Protein AF-W7TIC7-F1 (afdb_monome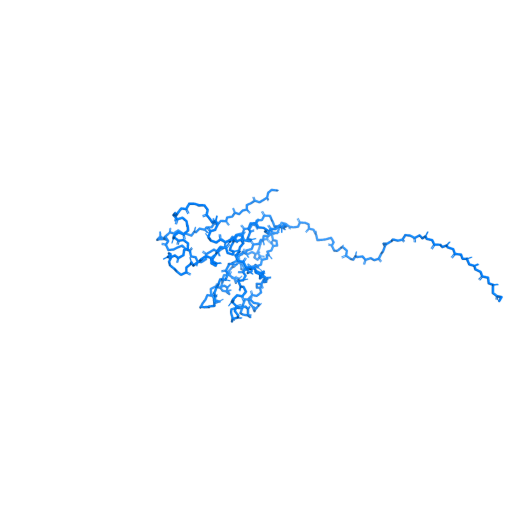r)

Mean predicted aligned error: 12.81 Å

Structure (mmCIF, N/CA/C/O backbone):
data_AF-W7TIC7-F1
#
_entry.id   AF-W7TIC7-F1
#
loop_
_atom_site.group_PDB
_atom_site.id
_atom_site.type_symbol
_atom_site.label_atom_id
_atom_sit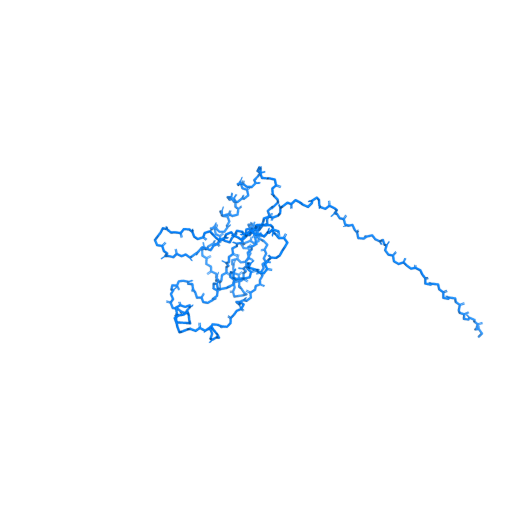e.label_alt_id
_atom_site.label_comp_id
_atom_site.label_asym_id
_atom_site.label_entity_id
_atom_site.label_seq_id
_atom_site.pdbx_PDB_ins_code
_atom_site.Cartn_x
_atom_site.Cartn_y
_atom_site.Cartn_z
_atom_site.occupancy
_atom_site.B_iso_or_equiv
_atom_site.auth_seq_id
_atom_site.auth_comp_id
_atom_site.auth_asym_id
_atom_site.auth_atom_id
_atom_site.pdbx_PDB_model_num
ATOM 1 N N . MET A 1 1 ? -1.958 -69.742 -10.834 1.00 39.66 1 MET A N 1
ATOM 2 C CA . MET A 1 1 ? -0.588 -69.967 -11.344 1.00 39.66 1 MET A CA 1
ATOM 3 C C . MET A 1 1 ? -0.097 -68.630 -11.885 1.00 39.66 1 MET A C 1
ATOM 5 O O . MET A 1 1 ? -0.412 -68.291 -13.009 1.00 39.66 1 MET A O 1
ATOM 9 N N . SER A 1 2 ? 0.316 -67.696 -11.031 1.00 40.16 2 SER A N 1
ATOM 10 C CA . SER A 1 2 ? 1.625 -67.628 -10.356 1.00 40.16 2 SER A CA 1
ATOM 11 C C . SER A 1 2 ? 2.761 -67.307 -11.329 1.00 40.16 2 SER A C 1
ATOM 13 O O . SER A 1 2 ? 3.280 -68.221 -11.962 1.00 40.16 2 SER A O 1
ATOM 15 N N . ARG A 1 3 ? 3.211 -66.047 -11.357 1.00 36.16 3 ARG A N 1
ATOM 16 C CA . ARG A 1 3 ? 4.596 -65.719 -10.987 1.00 36.16 3 ARG A CA 1
ATOM 17 C C . ARG A 1 3 ? 4.793 -64.220 -10.777 1.00 36.16 3 ARG A C 1
ATOM 19 O O . ARG A 1 3 ? 4.278 -63.394 -11.519 1.00 36.16 3 ARG A O 1
ATOM 26 N N . SER A 1 4 ? 5.507 -63.961 -9.698 1.00 41.81 4 SER A N 1
ATOM 27 C CA . SER A 1 4 ? 5.820 -62.699 -9.057 1.00 41.81 4 SER A CA 1
ATOM 28 C C . SER A 1 4 ? 7.119 -62.093 -9.599 1.00 41.81 4 SER A C 1
ATOM 30 O O . SER A 1 4 ? 7.934 -62.808 -10.176 1.00 41.81 4 SER A O 1
ATOM 32 N N . ASP A 1 5 ? 7.297 -60.817 -9.250 1.00 42.81 5 ASP A N 1
ATOM 33 C CA . ASP A 1 5 ? 8.553 -60.104 -8.983 1.00 42.81 5 ASP A CA 1
ATOM 34 C C . ASP A 1 5 ? 9.444 -59.672 -10.157 1.00 42.81 5 ASP A C 1
ATOM 36 O O . ASP A 1 5 ? 10.200 -60.463 -10.703 1.00 42.81 5 ASP A O 1
ATOM 40 N N . GLU A 1 6 ? 9.510 -58.351 -10.376 1.00 44.75 6 GLU A N 1
ATOM 41 C CA . GLU A 1 6 ? 10.804 -57.665 -10.484 1.00 44.75 6 GLU A CA 1
ATOM 42 C C . GLU A 1 6 ? 10.697 -56.205 -9.999 1.00 44.75 6 GLU A C 1
ATOM 44 O O . GLU A 1 6 ? 9.890 -55.411 -10.482 1.00 44.75 6 GLU A O 1
ATOM 49 N N . LYS A 1 7 ? 11.495 -55.865 -8.980 1.00 43.41 7 LYS A N 1
ATOM 50 C CA . LYS A 1 7 ? 11.699 -54.503 -8.471 1.00 43.41 7 LYS A CA 1
ATOM 51 C C . LYS A 1 7 ? 12.756 -53.809 -9.331 1.00 43.41 7 LYS A C 1
ATOM 53 O O . LYS A 1 7 ? 13.848 -54.342 -9.480 1.00 43.41 7 LYS A O 1
ATOM 58 N N . GLY A 1 8 ? 12.491 -52.574 -9.752 1.00 34.75 8 GLY A N 1
ATOM 59 C CA . GLY A 1 8 ? 13.491 -51.672 -10.330 1.00 34.75 8 GLY A CA 1
ATOM 60 C C . GLY A 1 8 ? 13.236 -50.229 -9.898 1.00 34.75 8 GLY A C 1
ATOM 61 O O . GLY A 1 8 ? 12.335 -49.572 -10.402 1.00 34.75 8 GLY A O 1
ATOM 62 N N . ASN A 1 9 ? 14.020 -49.759 -8.931 1.00 42.06 9 ASN A N 1
ATOM 63 C CA . ASN A 1 9 ? 14.096 -48.378 -8.455 1.00 42.06 9 ASN A CA 1
ATOM 64 C C . ASN A 1 9 ? 15.278 -47.686 -9.144 1.00 42.06 9 ASN A C 1
ATOM 66 O O . ASN A 1 9 ? 16.390 -48.124 -8.871 1.00 42.06 9 ASN A O 1
ATOM 70 N N . VAL A 1 10 ? 15.079 -46.614 -9.931 1.00 48.22 10 VAL A N 1
ATOM 71 C CA . VAL A 1 10 ? 16.115 -45.580 -10.160 1.00 48.22 10 VAL A CA 1
ATOM 72 C C . VAL A 1 10 ? 15.499 -44.212 -10.542 1.00 48.22 10 VAL A C 1
ATOM 74 O O . VAL A 1 10 ? 14.922 -44.055 -11.610 1.00 48.22 10 VAL A O 1
ATOM 77 N N . ASN A 1 11 ? 15.674 -43.241 -9.639 1.00 44.09 11 ASN A N 1
ATOM 78 C CA . ASN A 1 11 ? 15.903 -41.789 -9.790 1.00 44.09 11 ASN A CA 1
ATOM 79 C C . ASN A 1 11 ? 15.065 -40.890 -10.730 1.00 44.09 11 ASN A C 1
ATOM 81 O O . ASN A 1 11 ? 15.202 -40.894 -11.944 1.00 44.09 11 ASN A O 1
ATOM 85 N N . ALA A 1 12 ? 14.348 -39.972 -10.071 1.00 41.00 12 ALA A N 1
ATOM 86 C CA . ALA A 1 12 ? 14.620 -38.527 -10.003 1.00 41.00 12 ALA A CA 1
ATOM 87 C C . ALA A 1 12 ? 14.898 -37.711 -11.290 1.00 41.00 12 ALA A C 1
ATOM 89 O O . ALA A 1 12 ? 15.877 -37.916 -11.996 1.00 41.00 12 ALA A O 1
ATOM 90 N N . ASN A 1 13 ? 14.135 -36.611 -11.378 1.00 47.53 13 ASN A N 1
ATOM 91 C CA . ASN A 1 13 ? 14.474 -35.311 -11.973 1.00 47.53 13 ASN A CA 1
ATOM 92 C C . ASN A 1 13 ? 14.497 -35.180 -13.506 1.00 47.53 13 ASN A C 1
ATOM 94 O O . ASN A 1 13 ? 15.542 -35.288 -14.132 1.00 47.53 13 ASN A O 1
ATOM 98 N N . ALA A 1 14 ? 13.367 -34.746 -14.073 1.00 38.22 14 ALA A N 1
ATOM 99 C CA . ALA A 1 14 ? 13.285 -33.870 -15.251 1.00 38.22 14 ALA A CA 1
ATOM 100 C C . ALA A 1 14 ? 11.816 -33.417 -15.394 1.00 38.22 14 ALA A C 1
ATOM 102 O O . ALA A 1 14 ? 10.922 -34.243 -15.310 1.00 38.22 14 ALA A O 1
ATOM 103 N N . ALA A 1 15 ? 11.424 -32.163 -15.580 1.00 39.34 15 ALA A N 1
ATOM 104 C CA . ALA A 1 15 ? 12.150 -30.934 -15.811 1.00 39.34 15 ALA A CA 1
ATOM 105 C C . ALA A 1 15 ? 11.270 -29.801 -15.257 1.00 39.34 15 ALA A C 1
ATOM 107 O O . ALA A 1 15 ? 10.274 -29.410 -15.861 1.00 39.34 15 ALA A O 1
ATOM 108 N N . GLY A 1 16 ? 11.623 -29.288 -14.079 1.00 35.62 16 GLY A N 1
ATOM 109 C CA . GLY A 1 16 ? 11.216 -27.943 -13.707 1.00 35.62 16 GLY A CA 1
ATOM 110 C C . GLY A 1 16 ? 12.006 -26.992 -14.590 1.00 35.62 16 GLY A C 1
ATOM 111 O O . GLY A 1 16 ? 13.235 -26.982 -14.533 1.00 35.62 16 GLY A O 1
ATOM 112 N N . THR A 1 17 ? 11.324 -26.222 -15.431 1.00 33.09 17 THR A N 1
ATOM 113 C CA . THR A 1 17 ? 11.936 -25.086 -16.117 1.00 33.09 17 THR A CA 1
ATOM 114 C C . THR A 1 17 ? 12.324 -24.061 -15.052 1.00 33.09 17 THR A C 1
ATOM 116 O O . THR A 1 17 ? 11.561 -23.156 -14.728 1.00 33.09 17 THR A O 1
ATOM 119 N N . GLN A 1 18 ? 13.509 -24.223 -14.462 1.00 38.03 18 GLN A N 1
ATOM 120 C CA . GLN A 1 18 ? 14.194 -23.150 -13.760 1.00 38.03 18 GLN A CA 1
ATOM 121 C C . GLN A 1 18 ? 14.614 -22.146 -14.826 1.00 38.03 18 GLN A C 1
ATOM 123 O O . GLN A 1 18 ? 15.676 -22.246 -15.439 1.00 38.03 18 GLN A O 1
ATOM 128 N N . THR A 1 19 ? 13.736 -21.183 -15.088 1.00 39.38 19 THR A N 1
ATOM 129 C CA . THR A 1 19 ? 14.147 -19.932 -15.706 1.00 39.38 19 THR A CA 1
ATOM 130 C C 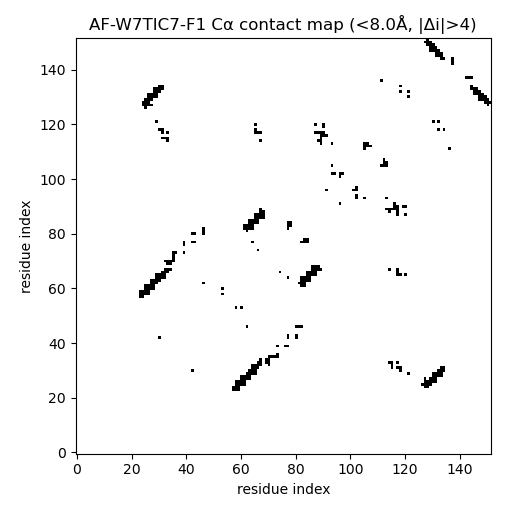. THR A 1 19 ? 15.201 -19.327 -14.790 1.00 39.38 19 THR A C 1
ATOM 132 O O . THR A 1 19 ? 14.874 -18.838 -13.711 1.00 39.38 19 THR A O 1
ATOM 135 N N . ASN A 1 20 ? 16.465 -19.416 -15.204 1.00 39.78 20 ASN A N 1
ATOM 136 C CA . ASN A 1 20 ? 17.560 -18.619 -14.674 1.00 39.78 20 ASN A CA 1
ATOM 137 C C . ASN A 1 20 ? 17.205 -17.147 -14.905 1.00 39.78 20 ASN A C 1
ATOM 139 O O . ASN A 1 20 ? 17.536 -16.562 -15.936 1.00 39.78 20 ASN A O 1
ATOM 143 N N . ILE A 1 21 ? 16.458 -16.565 -13.969 1.00 52.25 21 ILE A N 1
ATOM 144 C CA . ILE A 1 21 ? 16.298 -15.124 -13.880 1.00 52.25 21 ILE A CA 1
ATOM 145 C C . ILE A 1 21 ? 17.669 -14.647 -13.426 1.00 52.25 21 ILE A C 1
ATOM 147 O O . ILE A 1 21 ? 18.076 -14.938 -12.304 1.00 52.25 21 ILE A O 1
ATOM 151 N N . THR A 1 22 ? 18.414 -13.983 -14.309 1.00 48.03 22 THR A N 1
ATOM 152 C CA . THR A 1 22 ? 19.574 -13.192 -13.896 1.00 48.03 22 THR A CA 1
ATOM 153 C C . THR A 1 22 ? 19.143 -12.408 -12.665 1.00 48.03 22 THR A C 1
ATOM 155 O O . THR A 1 22 ? 18.107 -11.746 -12.726 1.00 48.03 22 THR A O 1
ATOM 158 N N . GLU A 1 23 ? 19.857 -12.580 -11.554 1.00 58.19 23 GLU A N 1
ATOM 159 C CA . GLU A 1 23 ? 19.505 -12.135 -10.201 1.00 58.19 23 GLU A CA 1
ATOM 160 C C . GLU A 1 23 ? 19.526 -10.594 -10.119 1.00 58.19 23 GLU A C 1
ATOM 162 O O . GLU A 1 23 ? 20.366 -9.957 -9.493 1.00 58.19 23 GLU A O 1
ATOM 167 N N . GLY A 1 24 ? 18.642 -9.959 -10.884 1.00 65.38 24 GLY A N 1
ATOM 168 C CA . GLY A 1 24 ? 18.518 -8.524 -11.007 1.00 65.38 24 GLY A CA 1
ATOM 169 C C . GLY A 1 24 ? 17.935 -7.990 -9.717 1.00 65.38 24 GLY A C 1
ATOM 170 O O . GLY A 1 24 ? 16.954 -8.521 -9.199 1.00 65.38 24 GLY A O 1
ATOM 171 N N . LYS A 1 25 ? 18.533 -6.922 -9.194 1.00 83.62 25 LYS A N 1
ATOM 172 C CA . LYS A 1 25 ? 18.086 -6.288 -7.957 1.00 83.62 25 LYS A CA 1
ATOM 173 C C . LYS A 1 25 ? 16.596 -5.927 -8.067 1.00 83.62 25 LYS A C 1
ATOM 175 O O . LYS A 1 25 ? 16.182 -5.216 -8.985 1.00 83.62 25 LYS A O 1
ATOM 180 N N . ARG A 1 26 ? 15.791 -6.453 -7.140 1.00 88.75 26 ARG A N 1
ATOM 181 C CA . ARG A 1 26 ? 14.322 -6.317 -7.114 1.00 88.75 26 ARG A CA 1
ATOM 182 C C . ARG A 1 26 ? 13.904 -5.280 -6.079 1.00 88.75 26 ARG A C 1
ATOM 184 O O . ARG A 1 26 ? 14.370 -5.341 -4.939 1.00 88.75 26 ARG A O 1
ATOM 191 N N . ILE A 1 27 ? 13.004 -4.376 -6.449 1.00 90.25 27 ILE A N 1
ATOM 192 C CA . ILE A 1 27 ? 12.436 -3.350 -5.567 1.00 90.25 27 ILE A CA 1
ATOM 193 C C . ILE A 1 27 ? 10.937 -3.599 -5.413 1.00 90.25 27 ILE A C 1
ATOM 195 O O . ILE A 1 27 ? 10.227 -3.748 -6.405 1.00 90.25 27 ILE A O 1
ATOM 199 N N . ALA A 1 28 ? 10.446 -3.600 -4.177 1.00 91.81 28 ALA A N 1
ATOM 200 C CA . ALA A 1 28 ? 9.015 -3.588 -3.901 1.00 91.81 28 ALA A CA 1
ATOM 201 C C . ALA A 1 28 ? 8.571 -2.188 -3.466 1.00 91.81 28 ALA A C 1
ATOM 203 O O . ALA A 1 28 ? 9.142 -1.592 -2.549 1.00 91.81 28 ALA A O 1
ATOM 204 N N . TYR A 1 29 ? 7.514 -1.692 -4.099 1.00 92.75 29 TYR A N 1
ATOM 205 C CA . TYR A 1 29 ? 6.770 -0.522 -3.653 1.00 92.75 29 TYR A CA 1
ATOM 206 C C . TYR A 1 29 ? 5.471 -0.996 -3.022 1.00 92.75 29 TYR A C 1
ATOM 208 O O . TYR A 1 29 ? 4.671 -1.672 -3.675 1.00 92.75 29 TYR A O 1
ATOM 216 N N . THR A 1 30 ? 5.267 -0.653 -1.754 1.00 92.62 30 THR A N 1
ATOM 217 C CA . THR A 1 30 ? 4.107 -1.111 -0.992 1.00 92.62 30 THR A CA 1
ATOM 218 C C . THR A 1 30 ? 3.169 0.020 -0.612 1.00 92.62 30 THR A C 1
ATOM 220 O O . THR A 1 30 ? 3.605 1.106 -0.227 1.00 92.62 30 THR A O 1
ATOM 223 N N . ILE A 1 31 ? 1.870 -0.269 -0.670 1.00 91.75 31 ILE A N 1
ATOM 224 C CA . ILE A 1 31 ? 0.808 0.548 -0.070 1.00 91.75 31 ILE A CA 1
ATOM 225 C C . ILE A 1 31 ? 0.000 -0.300 0.913 1.00 91.75 31 ILE A C 1
ATOM 227 O O . ILE A 1 31 ? -0.096 -1.518 0.757 1.00 91.75 31 ILE A O 1
ATOM 231 N N . SER A 1 32 ? -0.602 0.346 1.907 1.00 89.81 32 SER A N 1
ATOM 232 C CA . SER A 1 32 ? -1.555 -0.271 2.832 1.00 89.81 32 SER A CA 1
ATOM 233 C C . SER A 1 32 ? -2.958 0.272 2.588 1.00 89.81 32 SER A C 1
ATOM 235 O O . SER A 1 32 ? -3.134 1.486 2.491 1.00 89.81 32 SER A O 1
ATOM 237 N N . VAL A 1 33 ? -3.949 -0.614 2.524 1.00 88.88 33 VAL A N 1
ATOM 238 C CA . VAL A 1 33 ? -5.362 -0.261 2.354 1.00 88.88 33 VAL A CA 1
ATOM 239 C C . VAL A 1 33 ? -6.168 -0.946 3.452 1.00 88.88 33 VAL A C 1
ATOM 241 O O . VAL A 1 33 ? -6.366 -2.158 3.435 1.00 88.88 33 VAL A O 1
ATOM 244 N N . ALA A 1 34 ? -6.589 -0.155 4.437 1.00 86.56 34 ALA A N 1
ATOM 245 C CA . ALA A 1 34 ? -7.249 -0.630 5.652 1.00 86.56 34 ALA A CA 1
ATOM 246 C C . ALA A 1 34 ? -8.785 -0.502 5.620 1.00 86.56 34 ALA A C 1
ATOM 248 O O . ALA A 1 34 ? -9.475 -1.150 6.403 1.00 86.56 34 ALA A O 1
ATOM 249 N N . ALA A 1 35 ? -9.324 0.326 4.725 1.00 84.62 35 ALA A N 1
ATOM 250 C CA . ALA A 1 35 ? -10.755 0.573 4.565 1.00 84.62 35 ALA A CA 1
ATOM 251 C C . ALA A 1 35 ? -11.084 0.853 3.089 1.00 84.62 35 ALA A C 1
ATOM 253 O O . ALA A 1 35 ? -10.176 0.969 2.270 1.00 84.62 35 ALA A O 1
ATOM 254 N N . ASP A 1 36 ? -12.372 0.930 2.751 1.00 83.75 36 ASP A N 1
ATOM 255 C CA . ASP A 1 36 ? -12.852 1.367 1.436 1.00 83.75 36 ASP A CA 1
ATOM 256 C C . ASP A 1 36 ? -13.040 2.893 1.383 1.00 83.75 36 ASP A C 1
ATOM 258 O O . ASP A 1 36 ? -13.549 3.501 2.329 1.00 83.75 36 ASP A O 1
ATOM 262 N N . GLY A 1 37 ? -12.645 3.531 0.274 1.00 82.25 37 GLY A N 1
ATOM 263 C CA . GLY A 1 37 ? -12.722 4.989 0.151 1.00 82.25 37 GLY A CA 1
ATOM 264 C C . GLY A 1 37 ? -12.070 5.575 -1.109 1.00 82.25 37 GLY A C 1
ATOM 265 O O . GLY A 1 37 ? -11.718 4.846 -2.039 1.00 82.25 37 GLY A O 1
ATOM 266 N N . PRO A 1 38 ? -11.910 6.912 -1.180 1.00 81.56 38 PRO A N 1
ATOM 267 C CA . PRO A 1 38 ? -11.533 7.626 -2.407 1.00 81.56 38 PRO A CA 1
ATOM 268 C C . PRO A 1 38 ? -10.038 7.532 -2.774 1.00 81.56 38 PRO A C 1
ATOM 270 O O . PRO A 1 38 ? -9.557 8.265 -3.631 1.00 81.56 38 PRO A O 1
ATOM 273 N N . TYR A 1 39 ? -9.271 6.646 -2.142 1.00 81.31 39 TYR A N 1
ATOM 274 C CA . TYR A 1 39 ? -7.812 6.543 -2.308 1.00 81.31 39 TYR A CA 1
ATOM 275 C C . TYR A 1 39 ? -7.374 5.683 -3.504 1.00 81.31 39 TYR A C 1
ATOM 277 O O . TYR A 1 39 ? -6.192 5.682 -3.853 1.00 81.31 39 TYR A O 1
ATOM 285 N N . LYS A 1 40 ? -8.305 4.987 -4.169 1.00 85.19 40 LYS A N 1
ATOM 286 C CA . LYS A 1 40 ? -8.027 4.178 -5.371 1.00 85.19 40 LYS A CA 1
ATOM 287 C C . LYS A 1 40 ? -7.375 4.982 -6.502 1.00 85.19 40 LYS A C 1
ATOM 289 O O . LYS A 1 40 ? -6.438 4.496 -7.131 1.00 85.19 40 LYS A O 1
ATOM 294 N N . ASP A 1 41 ? -7.800 6.230 -6.697 1.00 87.75 41 ASP A N 1
ATOM 295 C CA . ASP A 1 41 ? -7.247 7.105 -7.734 1.00 87.75 41 ASP A CA 1
ATOM 296 C C . ASP A 1 41 ? -5.811 7.509 -7.384 1.00 87.75 41 ASP A C 1
ATOM 298 O O . ASP A 1 41 ? -4.921 7.477 -8.232 1.00 87.75 41 ASP A O 1
ATOM 302 N N . GLY A 1 42 ? -5.551 7.788 -6.101 1.00 89.12 42 GLY A N 1
ATOM 303 C CA . GLY A 1 42 ? -4.203 8.040 -5.593 1.00 89.12 42 GLY A CA 1
ATOM 304 C C . GLY A 1 42 ? -3.271 6.843 -5.794 1.00 89.12 42 GLY A C 1
ATOM 305 O O . GLY A 1 42 ? -2.146 7.014 -6.263 1.00 89.12 42 GLY A O 1
ATOM 306 N N . ALA A 1 43 ? -3.748 5.626 -5.519 1.00 90.44 43 ALA A N 1
ATOM 307 C CA . ALA A 1 43 ? -2.990 4.398 -5.762 1.00 90.44 43 ALA A CA 1
ATOM 308 C C . ALA A 1 43 ? -2.697 4.175 -7.258 1.00 90.44 43 ALA A C 1
ATOM 310 O O . ALA A 1 43 ? -1.601 3.734 -7.613 1.00 90.44 43 ALA A O 1
ATOM 311 N N . ALA A 1 44 ? -3.637 4.509 -8.147 1.00 91.31 44 ALA A N 1
ATOM 312 C CA . ALA A 1 44 ? -3.439 4.419 -9.593 1.00 91.31 44 ALA A CA 1
ATOM 313 C C . ALA A 1 44 ? -2.413 5.447 -10.106 1.00 91.31 44 ALA A C 1
ATOM 315 O O . ALA A 1 44 ? -1.502 5.090 -10.860 1.00 91.31 44 ALA A O 1
ATOM 316 N N . VAL A 1 45 ? -2.509 6.703 -9.657 1.00 93.81 45 VAL A N 1
ATOM 317 C CA . VAL A 1 45 ? -1.547 7.764 -10.002 1.00 93.81 45 VAL A CA 1
ATOM 318 C C . VAL A 1 45 ? -0.152 7.421 -9.484 1.00 93.81 45 VAL A C 1
ATOM 320 O O . VAL A 1 45 ? 0.822 7.546 -10.229 1.00 93.81 45 VAL A O 1
ATOM 323 N N . LEU A 1 46 ? -0.043 6.927 -8.247 1.00 92.75 46 LEU A N 1
ATOM 324 C CA . LEU A 1 46 ? 1.229 6.492 -7.671 1.00 92.75 46 LEU A CA 1
ATOM 325 C C . LEU A 1 46 ? 1.848 5.347 -8.483 1.00 92.75 46 LEU A C 1
ATOM 327 O O . LEU A 1 46 ? 3.023 5.416 -8.839 1.00 92.75 46 LEU A O 1
ATOM 331 N N . ALA A 1 47 ? 1.056 4.333 -8.841 1.00 92.75 47 ALA A N 1
ATOM 332 C CA . ALA A 1 47 ? 1.510 3.233 -9.688 1.00 92.75 47 ALA A CA 1
ATOM 333 C C . ALA A 1 47 ? 2.040 3.731 -11.042 1.00 92.75 47 ALA A C 1
ATOM 335 O O . ALA A 1 47 ? 3.090 3.283 -11.505 1.00 92.75 47 ALA A O 1
ATOM 336 N N . HIS A 1 48 ? 1.342 4.677 -11.677 1.00 94.50 48 HIS A N 1
ATOM 337 C CA . HIS A 1 48 ? 1.794 5.286 -12.927 1.00 94.50 48 HIS A CA 1
ATOM 338 C C . HIS A 1 48 ? 3.109 6.062 -12.752 1.00 94.50 48 HIS A C 1
ATOM 340 O O . HIS A 1 48 ? 4.034 5.891 -13.548 1.00 94.50 48 HIS A O 1
ATOM 346 N N . ALA A 1 49 ? 3.219 6.876 -11.700 1.00 93.88 49 ALA A N 1
ATOM 347 C CA . ALA A 1 49 ? 4.419 7.656 -11.410 1.00 93.88 49 ALA A CA 1
ATOM 348 C C . ALA A 1 49 ? 5.642 6.760 -11.161 1.00 93.88 49 ALA A C 1
ATOM 350 O O . ALA A 1 49 ? 6.702 7.008 -11.736 1.00 93.88 49 ALA A O 1
ATOM 351 N N . ILE A 1 50 ? 5.480 5.685 -10.381 1.00 92.62 50 ILE A N 1
ATOM 352 C CA . ILE A 1 50 ? 6.541 4.701 -10.128 1.00 92.62 50 ILE A CA 1
ATOM 353 C C . ILE A 1 50 ? 6.985 4.059 -11.441 1.00 92.62 50 ILE A C 1
ATOM 355 O O . ILE A 1 50 ? 8.172 4.088 -11.751 1.00 92.62 50 ILE A O 1
ATOM 359 N N . ARG A 1 51 ? 6.049 3.554 -12.258 1.00 92.38 51 ARG A N 1
ATOM 360 C CA . ARG A 1 51 ? 6.374 2.947 -13.564 1.00 92.38 51 ARG A CA 1
ATOM 361 C C . ARG A 1 51 ? 7.143 3.893 -14.475 1.00 92.38 51 ARG A C 1
ATOM 363 O O . ARG A 1 51 ? 8.068 3.470 -15.162 1.00 92.38 51 ARG A O 1
ATOM 370 N N . LYS A 1 52 ? 6.768 5.172 -14.482 1.00 93.44 52 LYS A N 1
ATOM 371 C CA . LYS A 1 52 ? 7.472 6.191 -15.259 1.00 93.44 52 LYS A CA 1
ATOM 372 C C . LYS A 1 52 ? 8.891 6.414 -14.732 1.00 93.44 52 LYS A C 1
ATOM 374 O O . LYS A 1 52 ? 9.810 6.504 -15.535 1.00 93.44 52 LYS A O 1
ATOM 379 N N . ALA A 1 53 ? 9.069 6.473 -13.414 1.00 90.19 53 ALA A N 1
ATOM 380 C CA . ALA A 1 53 ? 10.369 6.701 -12.783 1.00 90.19 53 ALA A CA 1
ATOM 381 C C . ALA A 1 53 ? 11.337 5.518 -12.944 1.00 90.19 53 ALA A C 1
ATOM 383 O O . ALA A 1 53 ? 12.540 5.720 -13.066 1.00 90.19 53 ALA A O 1
ATOM 384 N N . VAL A 1 54 ? 10.824 4.286 -12.958 1.00 89.50 54 VAL A N 1
ATOM 385 C CA . VAL A 1 54 ? 11.644 3.066 -13.063 1.00 89.50 54 VAL A CA 1
ATOM 386 C C . VAL A 1 54 ? 11.885 2.606 -14.501 1.00 89.50 54 VAL A C 1
ATOM 388 O O . VAL A 1 54 ? 12.599 1.629 -14.694 1.00 89.50 54 VAL A O 1
ATOM 391 N N . LYS A 1 55 ? 11.321 3.284 -15.511 1.00 88.75 55 LYS A N 1
ATOM 392 C CA . LYS A 1 55 ? 11.418 2.877 -16.923 1.00 88.75 55 LYS A CA 1
ATOM 393 C C . LYS A 1 55 ? 12.866 2.695 -17.397 1.00 88.75 55 LYS A C 1
ATOM 395 O O . LYS A 1 55 ? 13.144 1.747 -18.122 1.00 88.75 55 LYS A O 1
ATOM 400 N N . ASP A 1 56 ? 13.758 3.571 -16.946 1.00 87.56 56 ASP A N 1
ATOM 401 C CA . ASP A 1 56 ? 15.179 3.570 -17.317 1.00 87.56 56 ASP A CA 1
ATOM 402 C C . ASP A 1 56 ? 16.070 2.976 -16.205 1.00 87.56 56 ASP A C 1
ATOM 404 O O . ASP A 1 56 ? 17.291 3.120 -16.213 1.00 87.56 56 ASP A O 1
ATOM 408 N N . SER A 1 57 ? 15.461 2.325 -15.209 1.00 86.25 57 SER A N 1
ATOM 409 C CA . SER A 1 57 ? 16.160 1.727 -14.073 1.00 86.25 57 SER A CA 1
ATOM 410 C C . SER A 1 57 ? 16.660 0.320 -14.401 1.00 86.25 57 SER A C 1
ATOM 412 O O . SER A 1 57 ? 15.965 -0.472 -15.030 1.00 86.25 57 SER A O 1
ATOM 414 N N . HIS A 1 58 ? 17.837 -0.043 -13.887 1.00 86.62 58 HIS A N 1
ATOM 415 C CA . HIS A 1 58 ? 18.356 -1.419 -13.952 1.00 86.62 58 HIS A CA 1
ATOM 416 C C . HIS A 1 58 ? 17.663 -2.385 -12.976 1.00 86.62 58 HIS A C 1
ATOM 418 O O . HIS A 1 58 ? 17.969 -3.576 -12.957 1.00 86.62 58 HIS A O 1
ATOM 424 N N . TYR A 1 59 ? 16.776 -1.872 -12.123 1.00 85.75 59 TYR A N 1
ATOM 425 C CA . TYR A 1 59 ? 16.075 -2.650 -11.113 1.00 85.75 59 TYR A CA 1
ATOM 426 C C . TYR A 1 59 ? 14.727 -3.127 -11.644 1.00 85.75 59 TYR A C 1
ATOM 428 O O . TYR A 1 59 ? 13.971 -2.354 -12.234 1.00 85.75 59 TYR A O 1
ATOM 436 N N . SER A 1 60 ? 14.382 -4.380 -11.355 1.00 88.88 60 SER A N 1
ATOM 437 C CA . SER A 1 60 ? 13.003 -4.835 -11.531 1.00 88.88 60 SER A CA 1
ATOM 438 C C . SER A 1 60 ? 12.146 -4.321 -10.375 1.00 88.88 60 SER A C 1
ATOM 440 O O . SER A 1 60 ? 12.617 -4.201 -9.241 1.00 88.88 60 SER A O 1
ATOM 442 N N . MET A 1 61 ? 10.888 -3.990 -10.657 1.00 91.00 61 MET A N 1
ATOM 443 C CA . MET A 1 61 ? 9.966 -3.436 -9.668 1.00 91.00 61 MET A CA 1
ATOM 444 C C . MET A 1 61 ? 8.726 -4.305 -9.498 1.00 91.00 61 MET A C 1
ATOM 446 O O . MET A 1 61 ? 8.250 -4.919 -10.452 1.00 91.00 61 MET A O 1
ATOM 450 N N . GLU A 1 62 ? 8.162 -4.287 -8.294 1.00 93.12 62 GLU A N 1
ATOM 451 C CA . GLU A 1 62 ? 6.847 -4.844 -7.993 1.00 93.12 62 GLU A CA 1
ATOM 452 C C . GLU A 1 62 ? 6.006 -3.860 -7.185 1.00 93.12 62 GLU A C 1
ATOM 454 O O . GLU A 1 62 ? 6.498 -3.205 -6.268 1.00 93.12 62 GLU A O 1
ATOM 459 N N . LEU A 1 63 ? 4.725 -3.760 -7.539 1.00 94.25 63 LEU A N 1
ATOM 460 C CA . LEU A 1 63 ? 3.729 -3.007 -6.787 1.00 94.25 63 LEU A CA 1
ATOM 461 C C . LEU A 1 63 ? 2.947 -3.989 -5.922 1.00 94.25 63 LEU A C 1
ATOM 463 O O . LEU A 1 63 ? 2.350 -4.925 -6.454 1.00 94.25 63 LEU A O 1
ATOM 467 N N . ILE A 1 64 ? 2.937 -3.783 -4.610 1.00 94.62 64 ILE A N 1
ATOM 468 C CA . ILE A 1 64 ? 2.270 -4.670 -3.652 1.00 94.62 64 ILE A CA 1
ATOM 469 C C . ILE A 1 64 ? 1.297 -3.848 -2.806 1.00 94.62 64 ILE A C 1
ATOM 471 O O . ILE A 1 64 ? 1.686 -2.904 -2.124 1.00 94.62 64 ILE A O 1
ATOM 475 N N . ALA A 1 65 ? 0.021 -4.206 -2.839 1.00 93.12 65 ALA A N 1
ATOM 476 C CA . ALA A 1 65 ? -0.997 -3.637 -1.975 1.00 93.12 65 ALA A CA 1
ATOM 477 C C . ALA A 1 65 ? -1.290 -4.610 -0.833 1.00 93.12 65 ALA A C 1
ATOM 479 O O . ALA A 1 65 ? -1.743 -5.729 -1.064 1.00 93.12 65 ALA A O 1
ATOM 480 N N . MET A 1 66 ? -1.036 -4.182 0.400 1.00 92.19 66 MET A N 1
ATOM 481 C CA . MET A 1 66 ? -1.470 -4.889 1.604 1.00 92.19 66 MET A CA 1
ATOM 482 C C . MET A 1 66 ? -2.894 -4.466 1.910 1.00 92.19 66 MET A C 1
ATOM 484 O O . MET A 1 66 ? -3.128 -3.306 2.255 1.00 92.19 66 MET A O 1
ATOM 488 N N . VAL A 1 67 ? -3.833 -5.388 1.748 1.00 91.31 67 VAL A N 1
ATOM 489 C CA . VAL A 1 67 ? -5.261 -5.085 1.816 1.00 91.31 67 VAL A CA 1
ATOM 490 C C . VAL A 1 67 ? -5.862 -5.791 3.023 1.00 91.31 67 VAL A C 1
ATOM 492 O O . VAL A 1 67 ? -5.654 -6.985 3.236 1.00 91.31 67 VAL A O 1
ATOM 495 N N . HIS A 1 68 ? -6.578 -5.039 3.852 1.00 90.88 68 HIS A N 1
ATOM 496 C CA . HIS A 1 68 ? -7.293 -5.621 4.978 1.00 90.88 68 HIS A CA 1
ATOM 497 C C . HIS A 1 68 ? -8.535 -6.384 4.472 1.00 90.88 68 HIS A C 1
ATOM 499 O O . HIS A 1 68 ? -9.217 -5.871 3.584 1.00 90.88 68 HIS A O 1
ATOM 505 N N . PRO A 1 69 ? -8.904 -7.552 5.040 1.00 90.56 69 PRO A N 1
ATOM 506 C CA . PRO A 1 69 ? -10.043 -8.347 4.562 1.00 90.56 69 PRO A CA 1
ATOM 507 C C . PRO A 1 69 ? -11.402 -7.632 4.583 1.00 90.56 69 PRO A C 1
ATOM 509 O O . PRO A 1 69 ? -12.333 -8.062 3.911 1.00 90.56 69 PRO A O 1
ATOM 512 N N . SER A 1 70 ? -11.540 -6.545 5.348 1.00 87.75 70 SER A N 1
ATOM 513 C CA . SER A 1 70 ? -12.763 -5.727 5.347 1.00 87.75 70 SER A CA 1
ATOM 514 C C . SER A 1 70 ? -12.913 -4.834 4.110 1.00 87.75 70 SER A C 1
ATOM 516 O O . SER A 1 70 ? -13.948 -4.189 3.960 1.00 87.75 70 SER A O 1
ATOM 518 N N . VAL A 1 71 ? -11.884 -4.729 3.268 1.00 87.56 71 VAL A N 1
ATOM 519 C CA . VAL A 1 71 ? -11.882 -3.905 2.056 1.00 87.56 71 VAL A CA 1
ATOM 520 C C . VAL A 1 71 ? -12.434 -4.727 0.902 1.00 87.56 71 VAL A C 1
ATOM 522 O O . VAL A 1 71 ? -11.884 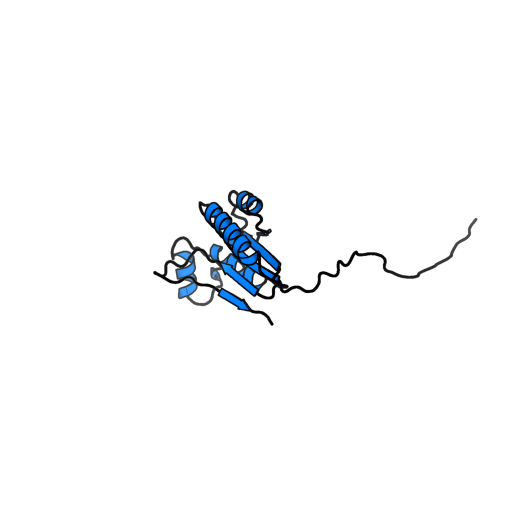-5.766 0.548 1.00 87.56 71 VAL A O 1
ATOM 525 N N . THR A 1 72 ? -13.502 -4.243 0.279 1.00 87.00 72 THR A N 1
ATOM 526 C CA . THR A 1 72 ? -14.214 -4.987 -0.769 1.00 87.00 72 THR A CA 1
ATOM 527 C C . THR A 1 72 ? -14.184 -4.245 -2.098 1.00 87.00 72 THR A C 1
ATOM 529 O O . THR A 1 72 ? -13.774 -4.795 -3.120 1.00 87.00 72 THR A O 1
ATOM 532 N N . THR A 1 73 ? -14.545 -2.963 -2.102 1.00 87.06 73 THR A N 1
ATOM 533 C CA . THR A 1 73 ? -14.736 -2.197 -3.345 1.00 87.06 73 THR A CA 1
ATOM 534 C C . THR A 1 73 ? -13.418 -1.742 -3.973 1.00 87.06 73 THR A C 1
ATOM 536 O O . THR A 1 73 ? -13.263 -1.713 -5.198 1.00 87.06 73 THR A O 1
ATOM 539 N N . THR A 1 74 ? -12.436 -1.414 -3.136 1.00 87.81 74 THR A N 1
ATOM 540 C CA . THR A 1 74 ? -11.133 -0.888 -3.560 1.00 87.81 74 THR A CA 1
ATOM 541 C C . THR A 1 74 ? -10.264 -1.987 -4.165 1.00 87.81 74 THR A C 1
ATOM 543 O O . THR A 1 74 ? -9.432 -1.708 -5.027 1.00 87.81 74 THR A O 1
ATOM 546 N N . HIS A 1 75 ? -10.510 -3.246 -3.789 1.00 86.50 75 HIS A N 1
ATOM 547 C CA . HIS A 1 75 ? -9.751 -4.404 -4.244 1.00 86.50 75 HIS A CA 1
ATOM 548 C C . HIS A 1 75 ? -9.721 -4.500 -5.781 1.00 86.50 75 HIS A C 1
ATOM 550 O O . HIS A 1 75 ? -8.653 -4.463 -6.388 1.00 86.50 75 HIS A O 1
ATOM 556 N N . ALA A 1 76 ? -10.880 -4.510 -6.445 1.00 87.75 76 ALA A N 1
ATOM 557 C CA . ALA A 1 76 ? -10.931 -4.583 -7.910 1.00 87.75 76 ALA A CA 1
ATOM 558 C C . ALA A 1 76 ? -10.151 -3.437 -8.587 1.00 87.75 76 ALA A C 1
ATOM 560 O O . ALA A 1 76 ? -9.426 -3.654 -9.556 1.00 87.75 76 ALA A O 1
ATOM 561 N N . SER A 1 77 ? -10.238 -2.222 -8.034 1.00 88.38 77 SER A N 1
ATOM 562 C CA . SER A 1 77 ? -9.559 -1.036 -8.581 1.00 88.38 77 SER A CA 1
ATOM 563 C C . SER A 1 77 ? -8.032 -1.159 -8.533 1.00 88.38 77 SER A C 1
ATOM 565 O O . SER A 1 77 ? -7.343 -0.766 -9.476 1.00 88.38 77 SER A O 1
ATOM 567 N N . LEU A 1 78 ? -7.492 -1.738 -7.460 1.00 90.50 78 LEU A N 1
ATOM 568 C CA . LEU A 1 78 ? -6.054 -1.969 -7.310 1.00 90.50 78 LEU A CA 1
ATOM 569 C C . LEU A 1 78 ? -5.535 -3.000 -8.315 1.00 90.50 78 LEU A C 1
ATOM 571 O O . LEU A 1 78 ? -4.464 -2.802 -8.896 1.00 90.50 78 LEU A O 1
ATOM 575 N N . THR A 1 79 ? -6.324 -4.040 -8.590 1.00 90.25 79 THR A N 1
ATOM 576 C CA . THR A 1 79 ? -5.998 -5.037 -9.615 1.00 90.25 79 THR A CA 1
ATOM 577 C C . THR A 1 79 ? -5.895 -4.391 -10.999 1.00 90.25 79 THR A C 1
ATOM 579 O O . THR A 1 79 ? -4.919 -4.630 -11.711 1.00 90.25 79 THR A O 1
ATOM 582 N N . TYR A 1 80 ? -6.829 -3.499 -11.364 1.00 88.06 80 TYR A N 1
ATOM 583 C CA . TYR A 1 80 ? -6.751 -2.743 -12.626 1.00 88.06 80 TYR A CA 1
ATOM 584 C C . TYR A 1 80 ? -5.483 -1.887 -12.723 1.00 88.06 80 TYR A C 1
ATOM 586 O O . TYR A 1 80 ? -4.867 -1.801 -13.784 1.00 88.06 80 TYR A O 1
ATOM 594 N N . ALA A 1 81 ? -5.040 -1.306 -11.608 1.00 89.56 81 ALA A N 1
ATOM 595 C CA . ALA A 1 81 ? -3.788 -0.559 -11.531 1.00 89.56 81 ALA A CA 1
ATOM 596 C C . ALA A 1 81 ? -2.536 -1.456 -11.394 1.00 89.56 81 ALA A C 1
ATOM 598 O O . ALA A 1 81 ? -1.446 -0.932 -11.157 1.00 89.56 81 ALA A O 1
ATOM 599 N N . SER A 1 82 ? -2.668 -2.776 -11.583 1.00 94.00 82 SER A N 1
ATOM 600 C CA . SER A 1 82 ? -1.622 -3.814 -11.509 1.00 94.00 82 SER A CA 1
ATOM 601 C C . SER A 1 82 ? -0.847 -3.858 -10.189 1.00 94.00 82 SER A C 1
ATOM 603 O O . SER A 1 82 ? 0.347 -4.167 -10.164 1.00 94.00 82 SER A O 1
ATOM 605 N N . TRP A 1 83 ? -1.526 -3.555 -9.086 1.00 94.62 83 TRP A N 1
ATOM 606 C CA . TRP A 1 83 ? -1.028 -3.900 -7.761 1.00 94.62 83 TRP A CA 1
ATOM 607 C C . TRP A 1 83 ? -1.197 -5.403 -7.535 1.00 94.62 83 TRP A C 1
ATOM 609 O O . TRP A 1 83 ? -2.241 -5.967 -7.857 1.00 94.62 83 TRP A O 1
ATOM 619 N N . LYS A 1 84 ? -0.182 -6.062 -6.973 1.00 94.69 84 LYS A N 1
ATOM 620 C CA . LYS A 1 84 ? -0.310 -7.421 -6.436 1.00 94.69 84 LYS A CA 1
ATOM 621 C C . LYS A 1 84 ? -0.940 -7.349 -5.057 1.00 94.69 84 LYS A C 1
ATOM 623 O O . LYS A 1 84 ? -0.524 -6.543 -4.232 1.00 94.69 84 LYS A O 1
ATOM 628 N N . HIS A 1 85 ? -1.919 -8.199 -4.810 1.00 91.62 85 HIS A N 1
ATOM 629 C CA . HIS A 1 85 ? -2.681 -8.180 -3.574 1.00 91.62 85 HIS A CA 1
ATOM 630 C C . HIS A 1 85 ? -2.025 -9.070 -2.530 1.00 91.62 85 HIS A C 1
ATOM 632 O O . HIS A 1 85 ? -1.675 -10.218 -2.805 1.00 91.62 85 HIS A O 1
ATOM 638 N N . LEU A 1 86 ? -1.855 -8.523 -1.334 1.00 92.75 86 LEU A N 1
ATOM 639 C CA . LEU A 1 86 ? -1.410 -9.243 -0.157 1.00 92.75 86 LEU A CA 1
ATOM 640 C C . LEU A 1 86 ? -2.447 -9.045 0.94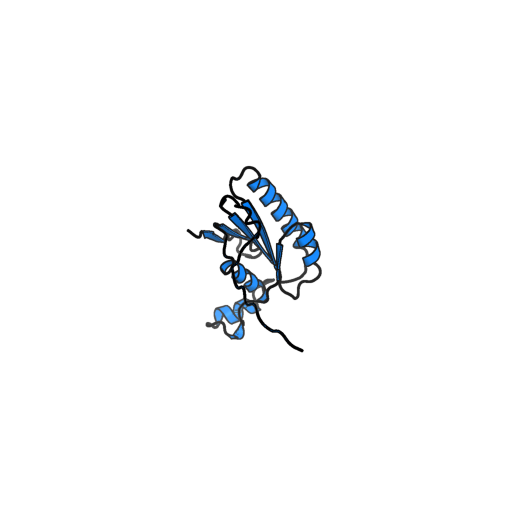5 1.00 92.75 86 LEU A C 1
ATOM 642 O O . LEU A 1 86 ? -2.316 -8.160 1.792 1.00 92.75 86 LEU A O 1
ATOM 646 N N . ASP A 1 87 ? -3.485 -9.874 0.904 1.00 92.12 87 ASP A N 1
ATOM 647 C CA . ASP A 1 87 ? -4.588 -9.795 1.854 1.00 92.12 87 ASP A CA 1
ATOM 648 C C . ASP A 1 87 ? -4.140 -10.312 3.224 1.00 92.12 87 ASP A C 1
ATOM 650 O O . ASP A 1 87 ? -3.716 -11.470 3.384 1.00 92.12 87 ASP A O 1
ATOM 654 N N . ARG A 1 88 ? -4.174 -9.427 4.221 1.00 90.62 88 ARG A N 1
ATOM 655 C CA . ARG A 1 88 ? -3.672 -9.700 5.570 1.00 90.62 88 ARG A CA 1
ATOM 656 C C . ARG A 1 88 ? -4.472 -8.943 6.618 1.00 90.62 88 ARG A C 1
ATOM 658 O O . ARG A 1 88 ? -4.785 -7.773 6.455 1.00 90.62 88 ARG A O 1
ATOM 665 N N . ASP A 1 89 ? -4.744 -9.608 7.731 1.00 90.31 89 ASP A N 1
ATOM 666 C CA . ASP A 1 89 ? -5.262 -8.943 8.925 1.00 90.31 89 ASP A CA 1
ATOM 667 C C . ASP A 1 89 ? -4.132 -8.187 9.652 1.00 90.31 89 ASP A C 1
ATOM 669 O O . ASP A 1 89 ? -2.942 -8.387 9.380 1.00 90.31 89 ASP A O 1
ATOM 673 N N . VAL A 1 90 ? -4.482 -7.319 10.591 1.00 86.56 90 VAL A N 1
ATOM 674 C CA . VAL A 1 90 ? -3.540 -6.608 11.449 1.00 86.56 90 VAL A CA 1
ATOM 675 C C . VAL A 1 90 ? -2.682 -7.616 12.228 1.00 86.56 90 VAL A C 1
ATOM 677 O O . VAL A 1 90 ? -3.220 -8.471 12.929 1.00 86.56 90 VAL A O 1
ATOM 680 N N . PRO A 1 91 ? -1.339 -7.520 12.186 1.00 84.62 91 PRO A N 1
ATOM 681 C CA . PRO A 1 91 ? -0.462 -8.524 12.795 1.00 84.62 91 PRO A CA 1
ATOM 682 C C . PRO A 1 91 ? -0.395 -8.446 14.330 1.00 84.62 91 PRO A C 1
ATOM 684 O O . PRO A 1 91 ? 0.450 -9.095 14.947 1.00 84.62 91 PRO A O 1
ATOM 687 N N . LEU A 1 92 ? -1.232 -7.627 14.971 1.00 82.62 92 LEU A N 1
ATOM 688 C CA . LEU A 1 92 ? -1.177 -7.393 16.406 1.00 82.62 92 LEU A CA 1
ATOM 689 C C . LEU A 1 92 ? -2.543 -7.058 17.004 1.00 82.62 92 LEU A C 1
ATOM 691 O O . LEU A 1 92 ? -3.330 -6.293 16.455 1.00 82.62 92 LEU A O 1
ATOM 695 N N . ASP A 1 93 ? -2.771 -7.581 18.203 1.00 83.31 93 ASP A N 1
ATOM 696 C CA . ASP A 1 93 ? -3.905 -7.201 19.035 1.00 83.31 93 ASP A CA 1
ATOM 697 C C . ASP A 1 93 ? -3.563 -5.915 19.798 1.00 83.31 93 ASP A C 1
ATOM 699 O O . ASP A 1 93 ? -2.678 -5.895 20.661 1.00 83.31 93 ASP A O 1
ATOM 703 N N . VAL A 1 94 ? -4.293 -4.837 19.505 1.00 78.12 94 VAL A N 1
ATOM 704 C CA . VAL A 1 94 ? -4.126 -3.515 20.131 1.00 78.12 94 VAL A CA 1
ATOM 705 C C . VAL A 1 94 ? -4.185 -3.599 21.652 1.00 78.12 94 VAL A C 1
ATOM 707 O O . VAL A 1 94 ? -3.470 -2.875 22.349 1.00 78.12 94 VAL A O 1
ATOM 710 N N . LYS A 1 95 ? -4.998 -4.513 22.194 1.00 80.44 95 LYS A N 1
ATOM 711 C CA . LYS A 1 95 ? -5.149 -4.693 23.643 1.00 80.44 95 LYS A CA 1
ATOM 712 C C . LYS A 1 95 ? -3.858 -5.197 24.292 1.00 80.44 95 LYS A C 1
ATOM 714 O O . LYS A 1 95 ? -3.607 -4.887 25.456 1.00 80.44 95 LYS A O 1
ATOM 719 N N . LYS A 1 96 ? -3.021 -5.918 23.539 1.00 84.25 96 LYS A N 1
ATOM 720 C CA . LYS A 1 96 ? -1.742 -6.486 23.996 1.00 84.25 96 LYS A CA 1
ATOM 721 C C . LYS A 1 96 ? -0.556 -5.530 23.841 1.00 84.25 96 LYS A C 1
ATOM 723 O O . LYS A 1 96 ? 0.524 -5.832 24.347 1.00 84.25 96 LYS A O 1
ATOM 728 N N . ILE A 1 97 ? -0.730 -4.372 23.193 1.00 81.62 97 ILE A N 1
ATOM 729 C CA . ILE A 1 97 ? 0.337 -3.369 23.065 1.00 81.62 97 ILE A CA 1
ATOM 730 C C . ILE A 1 97 ? 0.740 -2.885 24.463 1.00 81.62 97 ILE A C 1
ATOM 732 O O . ILE A 1 97 ? -0.096 -2.415 25.235 1.00 81.62 97 ILE A O 1
ATOM 736 N N . LYS A 1 98 ? 2.028 -2.982 24.808 1.00 82.31 98 LYS A N 1
ATOM 737 C CA . LYS A 1 98 ? 2.561 -2.451 26.071 1.00 82.31 98 LYS A CA 1
ATOM 738 C C . LYS A 1 98 ? 2.598 -0.918 26.030 1.00 82.31 98 LYS A C 1
ATOM 740 O O . LYS A 1 98 ? 2.904 -0.322 25.005 1.00 82.31 98 LYS A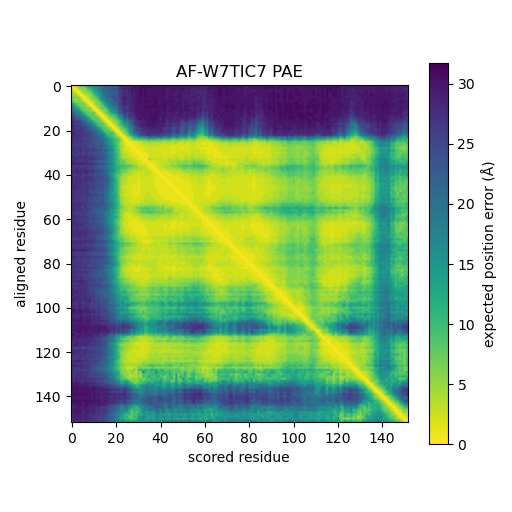 O 1
ATOM 745 N N . GLY A 1 99 ? 2.311 -0.283 27.166 1.00 79.69 99 GLY A N 1
ATOM 746 C CA . GLY A 1 99 ? 2.244 1.177 27.286 1.00 79.69 99 GLY A CA 1
ATOM 747 C C . GLY A 1 99 ? 0.838 1.742 27.057 1.00 79.69 99 GLY A C 1
ATOM 748 O O . GLY A 1 99 ? 0.137 1.406 26.106 1.00 79.69 99 GLY A O 1
ATOM 749 N N . THR A 1 100 ? 0.406 2.617 27.964 1.00 78.62 100 THR A N 1
ATOM 750 C CA . THR A 1 100 ? -0.931 3.237 27.941 1.00 78.62 100 THR A CA 1
ATOM 751 C C . THR A 1 100 ? -1.088 4.261 26.820 1.00 78.62 100 THR A C 1
ATOM 753 O O . THR A 1 100 ? -2.189 4.406 26.298 1.00 78.62 100 THR A O 1
ATOM 756 N N . TYR A 1 101 ? -0.002 4.936 26.439 1.00 79.81 101 TYR A N 1
ATOM 757 C CA . TYR A 1 101 ? 0.014 5.941 25.377 1.00 79.81 101 TYR A CA 1
ATOM 758 C C . TYR A 1 101 ? -0.358 5.339 24.017 1.00 79.81 101 TYR A C 1
ATOM 760 O O . TYR A 1 101 ? -1.350 5.741 23.418 1.00 79.81 101 TYR A O 1
ATOM 768 N N . MET A 1 102 ? 0.373 4.310 23.573 1.00 69.75 102 MET A N 1
ATOM 769 C CA . MET A 1 102 ? 0.137 3.670 22.272 1.00 69.75 102 MET A CA 1
ATOM 770 C C . MET A 1 102 ? -1.272 3.075 22.188 1.00 69.75 102 MET A C 1
ATOM 772 O O . MET A 1 102 ? -1.995 3.354 21.241 1.00 69.75 102 MET A O 1
ATOM 776 N N . ARG A 1 103 ? -1.730 2.361 23.228 1.00 74.00 103 ARG A N 1
ATOM 777 C CA . ARG A 1 103 ? -3.094 1.799 23.253 1.00 74.00 103 ARG A CA 1
ATOM 778 C C . ARG A 1 103 ? -4.195 2.852 23.123 1.00 74.00 103 ARG A C 1
ATOM 780 O O . ARG A 1 103 ? -5.206 2.593 22.481 1.00 74.00 103 ARG A O 1
ATOM 787 N N . LYS A 1 104 ? -4.031 4.015 23.763 1.00 72.44 104 LYS A N 1
ATOM 788 C CA . LYS A 1 104 ? -5.039 5.087 23.737 1.00 72.44 104 LYS A CA 1
ATOM 789 C C . LYS A 1 104 ? -5.018 5.856 22.420 1.00 72.44 104 LYS A C 1
ATOM 791 O O . LYS A 1 104 ? -6.081 6.206 21.916 1.00 72.44 104 LYS A O 1
ATOM 796 N N . ASN A 1 105 ? -3.833 6.092 21.865 1.00 70.25 105 ASN A N 1
ATOM 797 C CA . ASN A 1 105 ? -3.671 6.924 20.678 1.00 70.25 105 ASN A CA 1
ATOM 798 C C . ASN A 1 105 ? -3.915 6.146 19.375 1.00 70.25 105 ASN A C 1
ATOM 800 O O . ASN A 1 105 ? -4.430 6.732 18.429 1.00 70.25 105 ASN A O 1
ATOM 804 N N . SER A 1 106 ? -3.646 4.835 19.333 1.00 64.75 106 SER A N 1
ATOM 805 C CA . SER A 1 106 ? -3.940 3.979 18.167 1.00 64.75 106 SER A CA 1
ATOM 806 C C . SER A 1 106 ? -5.434 3.739 17.919 1.00 64.75 106 SER A C 1
ATOM 808 O O . SER A 1 106 ? -5.793 3.243 16.859 1.00 64.75 106 SER A O 1
ATOM 810 N N . ALA A 1 107 ? -6.298 4.058 18.887 1.00 62.03 107 ALA A N 1
ATOM 811 C CA . ALA A 1 107 ? -7.748 3.884 18.780 1.00 62.03 107 ALA A CA 1
ATOM 812 C C . ALA A 1 107 ? -8.521 5.207 18.620 1.00 62.03 107 ALA A C 1
ATOM 814 O O . ALA A 1 107 ? -9.746 5.183 18.560 1.00 62.03 107 ALA A O 1
ATOM 815 N N . LYS A 1 108 ? -7.844 6.367 18.678 1.00 55.22 108 LYS A N 1
ATOM 816 C CA . LYS A 1 108 ? -8.517 7.682 18.753 1.00 55.22 108 LYS A CA 1
ATOM 817 C C . LYS A 1 108 ? -7.888 8.805 17.926 1.00 55.22 108 LYS A C 1
ATOM 819 O O . LYS A 1 108 ? -8.478 9.882 17.860 1.00 55.22 108 LYS A O 1
ATOM 824 N N . ASN A 1 109 ? -6.730 8.608 17.293 1.00 47.00 109 ASN A N 1
ATOM 825 C CA . ASN A 1 109 ? -6.057 9.689 16.569 1.00 47.00 109 ASN A CA 1
ATOM 826 C C . ASN A 1 109 ? -6.288 9.614 15.049 1.00 47.00 109 ASN A C 1
ATOM 828 O O . ASN A 1 109 ? -5.423 9.179 14.295 1.00 47.00 109 ASN A O 1
ATOM 832 N N . GLY A 1 110 ? -7.426 10.156 14.603 1.00 51.94 110 GLY A N 1
ATOM 833 C CA . GLY A 1 110 ? -7.707 10.465 13.192 1.00 51.94 110 GLY A CA 1
ATOM 834 C C . GLY A 1 110 ? -8.296 9.314 12.368 1.00 51.94 110 GLY A C 1
ATOM 835 O O . GLY A 1 110 ? -8.816 8.357 12.917 1.00 51.94 110 GLY A O 1
ATOM 836 N N . CYS A 1 111 ? -8.208 9.423 11.036 1.00 53.12 111 CYS A N 1
ATOM 837 C CA . CYS A 1 111 ? -8.659 8.428 10.042 1.00 53.12 111 CYS A CA 1
ATOM 838 C C . CYS A 1 111 ? -7.881 7.095 10.066 1.00 53.12 111 CYS A C 1
ATOM 840 O O . CYS A 1 111 ? -7.995 6.307 9.132 1.00 53.12 111 CYS A O 1
ATOM 842 N N . CYS A 1 112 ? -7.043 6.881 11.082 1.00 59.19 112 CYS A N 1
ATOM 843 C CA . CYS A 1 112 ? -6.013 5.850 11.137 1.00 59.19 112 CYS A CA 1
ATOM 844 C C . CYS A 1 112 ? -6.160 5.032 12.407 1.00 59.19 112 CYS A C 1
ATOM 846 O O . CYS A 1 112 ? -5.403 5.202 13.366 1.00 59.19 112 CYS A O 1
ATOM 848 N N . ASP A 1 113 ? -7.154 4.158 12.404 1.00 67.94 113 ASP A N 1
ATOM 849 C CA . ASP A 1 113 ? -7.331 3.184 13.467 1.00 67.94 113 ASP A CA 1
ATOM 850 C C . ASP A 1 113 ? -6.251 2.099 13.402 1.00 67.94 113 ASP A C 1
ATOM 852 O O . ASP A 1 113 ? -5.425 2.036 12.490 1.00 67.94 113 ASP A O 1
ATOM 856 N N . ALA A 1 114 ? -6.283 1.191 14.370 1.00 77.75 114 ALA A N 1
ATOM 857 C CA . ALA A 1 114 ? -5.398 0.036 14.454 1.00 77.75 114 ALA A CA 1
ATOM 858 C C . ALA A 1 114 ? -5.267 -0.793 13.164 1.00 77.75 114 ALA A C 1
ATOM 860 O O . ALA A 1 114 ? -4.246 -1.453 12.978 1.00 77.75 114 ALA A O 1
ATOM 861 N N . LEU A 1 115 ? -6.257 -0.733 12.269 1.00 79.38 115 LEU A N 1
ATOM 862 C CA . LEU A 1 115 ? -6.218 -1.373 10.953 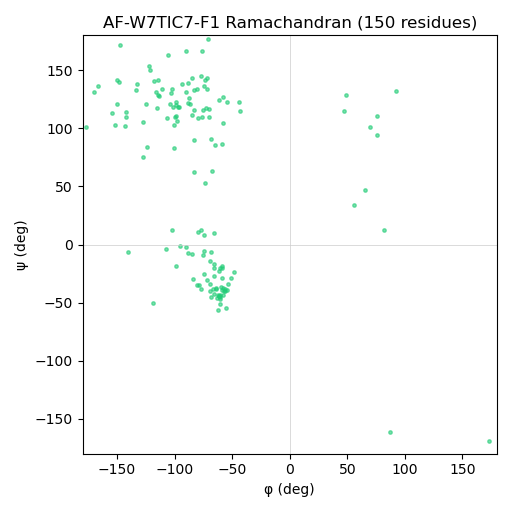1.00 79.38 115 LEU A CA 1
ATOM 863 C C . LEU A 1 115 ? -5.041 -0.900 10.089 1.00 79.38 115 LEU A C 1
ATOM 865 O O . LEU A 1 115 ? -4.486 -1.681 9.320 1.00 79.38 115 LEU A O 1
ATOM 869 N N . GLU A 1 116 ? -4.568 0.333 10.280 1.00 76.75 116 GLU A N 1
ATOM 870 C CA . GLU A 1 116 ? -3.379 0.859 9.602 1.00 76.75 116 GLU A CA 1
ATOM 871 C C . GLU A 1 116 ? -2.105 0.073 9.930 1.00 76.75 116 GLU A C 1
ATOM 873 O O . GLU A 1 116 ? -1.150 0.070 9.152 1.00 76.75 116 GLU A O 1
ATOM 878 N N . LEU A 1 117 ? -2.066 -0.642 11.055 1.00 83.50 117 LEU A N 1
ATOM 879 C CA . LEU A 1 117 ? -0.907 -1.447 11.436 1.00 83.50 117 LEU A CA 1
ATOM 880 C C . LEU A 1 117 ? -0.691 -2.655 10.513 1.00 83.50 117 LEU A C 1
ATOM 882 O O . LEU A 1 117 ? 0.366 -3.281 10.586 1.00 83.50 117 LEU A O 1
ATOM 886 N N . ILE A 1 118 ? -1.608 -2.920 9.574 1.00 86.75 118 ILE A N 1
ATOM 887 C CA . ILE A 1 118 ? -1.380 -3.829 8.444 1.00 86.75 118 ILE A CA 1
ATOM 888 C C . ILE A 1 118 ? -0.086 -3.499 7.675 1.00 86.75 118 ILE A C 1
ATOM 890 O O . ILE A 1 118 ? 0.577 -4.406 7.178 1.00 86.75 118 ILE A O 1
ATOM 894 N N . LYS A 1 119 ? 0.352 -2.229 7.650 1.00 84.44 119 LYS A N 1
ATOM 895 C CA . LYS A 1 119 ? 1.613 -1.821 7.000 1.00 84.44 119 LYS A CA 1
ATOM 896 C C . LYS A 1 119 ? 2.855 -2.515 7.565 1.00 84.44 119 LYS A C 1
ATOM 898 O O . LYS A 1 119 ? 3.874 -2.580 6.887 1.00 84.44 119 LYS A O 1
ATOM 903 N N . LEU A 1 120 ? 2.786 -3.055 8.783 1.00 87.75 120 LEU A N 1
ATOM 904 C CA . LEU A 1 120 ? 3.887 -3.810 9.384 1.00 87.75 120 LEU A CA 1
ATOM 905 C C . LEU A 1 120 ? 4.176 -5.124 8.647 1.00 87.75 120 LEU A C 1
ATOM 907 O O . LEU A 1 120 ? 5.301 -5.613 8.731 1.00 87.75 120 LEU A O 1
ATOM 911 N N . HIS A 1 121 ? 3.228 -5.656 7.863 1.00 87.31 121 HIS A N 1
ATOM 912 C CA . HIS A 1 121 ? 3.487 -6.795 6.970 1.00 87.31 121 HIS A CA 1
ATOM 913 C C . HIS A 1 121 ? 4.559 -6.495 5.924 1.00 87.31 121 HIS A C 1
ATOM 915 O O . HIS A 1 121 ? 5.198 -7.416 5.425 1.00 87.31 121 HIS A O 1
ATOM 921 N N . ALA A 1 122 ? 4.830 -5.220 5.644 1.00 86.69 122 ALA A N 1
ATOM 922 C CA . ALA A 1 122 ? 5.948 -4.815 4.809 1.00 86.69 122 ALA A CA 1
ATOM 923 C C . ALA A 1 122 ? 7.287 -5.314 5.368 1.00 86.69 122 ALA A C 1
ATOM 925 O O . ALA A 1 122 ? 8.125 -5.794 4.613 1.00 86.69 122 ALA A O 1
ATOM 926 N N . CYS A 1 123 ? 7.464 -5.314 6.690 1.00 83.06 123 CYS A N 1
ATOM 927 C CA . CYS A 1 123 ? 8.680 -5.827 7.321 1.00 83.06 123 CYS A CA 1
ATOM 928 C C . CYS A 1 123 ? 8.870 -7.342 7.135 1.00 83.06 123 CYS A C 1
ATOM 930 O O . CYS A 1 123 ? 9.977 -7.833 7.342 1.00 83.06 123 CYS A O 1
ATOM 932 N N . LEU A 1 124 ? 7.818 -8.069 6.754 1.00 84.94 124 LEU A N 1
ATOM 933 C CA . LEU A 1 124 ? 7.845 -9.510 6.499 1.00 84.94 124 LEU A CA 1
ATOM 934 C C . LEU A 1 124 ? 8.043 -9.844 5.014 1.00 84.94 124 LEU A C 1
ATOM 936 O O . LEU A 1 124 ? 8.062 -11.017 4.652 1.00 84.94 124 LEU A O 1
ATOM 940 N N . LEU A 1 125 ? 8.145 -8.839 4.137 1.00 85.00 125 LEU A N 1
ATOM 941 C CA . LEU A 1 125 ? 8.434 -9.076 2.729 1.00 85.00 125 LEU A CA 1
ATOM 942 C C . LEU A 1 125 ? 9.912 -9.416 2.549 1.00 85.00 125 LEU A C 1
ATOM 944 O O . LEU A 1 125 ? 10.791 -8.580 2.764 1.00 85.00 125 LEU A O 1
ATOM 948 N N . ASP A 1 126 ? 10.155 -10.638 2.092 1.00 84.31 126 ASP A N 1
ATOM 949 C CA . ASP A 1 126 ? 11.477 -11.152 1.756 1.00 84.31 126 ASP A CA 1
ATOM 950 C C . ASP A 1 126 ? 11.671 -11.227 0.231 1.00 84.31 126 ASP A C 1
ATOM 952 O O . ASP A 1 126 ? 10.716 -11.164 -0.547 1.00 84.31 126 ASP A O 1
ATOM 956 N N . GLY A 1 127 ? 12.924 -11.343 -0.218 1.00 81.00 127 GLY A N 1
ATOM 957 C CA . GLY A 1 127 ? 13.259 -11.465 -1.645 1.00 81.00 127 GLY A CA 1
ATOM 958 C C . GLY A 1 127 ? 13.301 -10.145 -2.428 1.00 81.00 127 GLY A C 1
ATOM 959 O O . GLY A 1 127 ? 13.376 -10.171 -3.661 1.00 81.00 127 GLY A O 1
ATOM 960 N N . TYR A 1 128 ? 13.282 -9.005 -1.726 1.00 82.56 128 TYR A N 1
ATOM 961 C CA . TYR A 1 128 ? 13.489 -7.664 -2.278 1.00 82.56 128 TYR A CA 1
ATOM 962 C C . TYR A 1 128 ? 14.729 -7.014 -1.665 1.00 82.56 128 TYR A C 1
ATOM 964 O O . TYR A 1 128 ? 14.977 -7.134 -0.468 1.00 82.56 128 TYR A O 1
ATOM 972 N N . HIS A 1 129 ? 15.482 -6.298 -2.496 1.00 74.75 129 HIS A N 1
ATOM 973 C CA . HIS A 1 129 ? 16.692 -5.581 -2.084 1.00 74.75 129 HIS A CA 1
ATOM 974 C C . HIS A 1 129 ? 16.352 -4.236 -1.430 1.00 74.75 129 HIS A C 1
ATOM 976 O O . HIS A 1 129 ? 17.022 -3.783 -0.503 1.00 74.75 129 HIS A O 1
ATOM 982 N N . LEU A 1 130 ? 15.288 -3.598 -1.923 1.00 74.19 130 LEU A N 1
ATOM 983 C CA . LEU A 1 130 ? 14.755 -2.360 -1.379 1.00 74.19 130 LEU A CA 1
ATOM 984 C C . LEU A 1 130 ? 13.242 -2.470 -1.249 1.00 74.19 130 LEU A C 1
ATOM 986 O O . LEU A 1 130 ? 12.547 -2.864 -2.190 1.00 74.19 130 LEU A O 1
ATOM 990 N N . LEU A 1 131 ? 12.753 -2.059 -0.087 1.00 75.12 131 LEU A N 1
ATOM 991 C CA . LEU A 1 131 ? 11.337 -1.902 0.179 1.00 75.12 131 LEU A CA 1
ATOM 992 C C . LEU A 1 131 ? 11.026 -0.427 0.434 1.00 75.12 131 LEU A C 1
ATOM 994 O O . LEU A 1 131 ? 11.541 0.155 1.391 1.00 75.12 131 LEU A O 1
ATOM 998 N N . SER A 1 132 ? 10.189 0.162 -0.421 1.00 73.44 132 SER A N 1
ATOM 999 C CA . SER A 1 132 ? 9.691 1.532 -0.272 1.00 73.44 132 SER A CA 1
ATOM 1000 C C . SER A 1 132 ? 8.230 1.488 0.159 1.00 73.44 132 SER A C 1
ATOM 1002 O O . SER A 1 132 ? 7.353 1.101 -0.618 1.00 73.44 132 SER A O 1
ATOM 1004 N N . ILE A 1 133 ? 7.978 1.860 1.4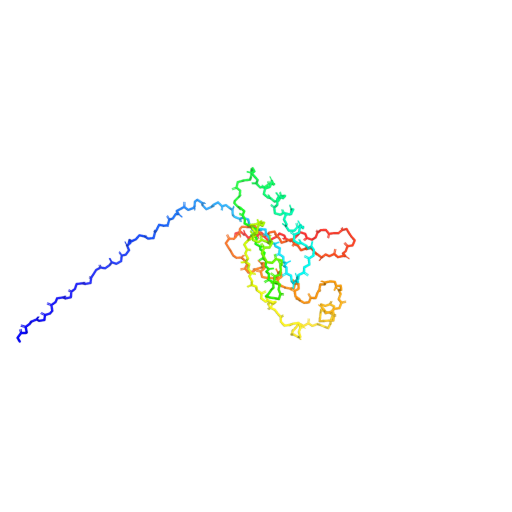15 1.00 76.00 133 ILE A N 1
ATOM 1005 C CA . ILE A 1 133 ? 6.638 1.833 2.004 1.00 76.00 133 ILE A CA 1
ATOM 1006 C C . ILE A 1 133 ? 6.021 3.223 1.892 1.00 76.00 133 ILE A C 1
ATOM 1008 O O . ILE A 1 133 ? 6.519 4.185 2.484 1.00 76.00 133 ILE A O 1
ATOM 1012 N N . TRP A 1 134 ? 4.911 3.316 1.164 1.00 62.38 134 TRP A N 1
ATOM 1013 C CA . TRP A 1 134 ? 4.148 4.546 0.999 1.00 62.38 134 TRP A CA 1
ATOM 1014 C C . TRP A 1 134 ? 2.934 4.530 1.916 1.00 62.38 134 TRP A C 1
ATOM 1016 O O . TRP A 1 134 ? 1.928 3.872 1.656 1.00 62.38 134 TRP A O 1
ATOM 1026 N N . THR A 1 135 ? 3.030 5.273 3.016 1.00 58.34 135 THR A N 1
ATOM 1027 C CA . THR A 1 135 ? 1.929 5.430 3.966 1.00 58.34 135 THR A CA 1
ATOM 1028 C C . THR A 1 135 ? 1.216 6.744 3.700 1.00 58.34 135 THR A C 1
ATOM 1030 O O . THR A 1 135 ? 1.764 7.814 3.974 1.00 58.34 135 THR A O 1
ATOM 1033 N N . TRP A 1 136 ? -0.017 6.686 3.206 1.00 52.62 136 TRP A N 1
ATOM 1034 C CA . TRP A 1 136 ? -0.831 7.883 3.020 1.00 52.62 136 TRP A CA 1
ATOM 1035 C C . TRP A 1 136 ? -1.520 8.260 4.326 1.00 52.62 136 TRP A C 1
ATOM 1037 O O . TRP A 1 136 ? -2.732 8.220 4.391 1.00 52.62 136 TRP A O 1
ATOM 1047 N N . THR A 1 137 ? -0.743 8.578 5.367 1.00 43.16 137 THR A N 1
ATOM 1048 C CA . THR A 1 137 ? -1.221 9.246 6.587 1.00 43.16 137 THR A CA 1
ATOM 1049 C C . THR A 1 137 ? -0.076 9.537 7.534 1.00 43.16 137 THR A C 1
ATOM 1051 O O . THR A 1 137 ? 0.327 8.679 8.313 1.00 43.16 137 THR A O 1
ATOM 1054 N N . LEU A 1 138 ? 0.367 10.788 7.526 1.00 30.66 138 LEU A N 1
ATOM 1055 C CA . LEU A 1 138 ? 0.750 11.512 8.729 1.00 30.66 138 LEU A CA 1
ATOM 1056 C C . LEU A 1 138 ? 0.283 12.945 8.510 1.00 30.66 138 LEU A C 1
ATOM 1058 O O . LEU A 1 138 ? 0.848 13.690 7.715 1.00 30.66 138 LEU A O 1
ATOM 1062 N N . ARG A 1 139 ? -0.750 13.356 9.247 1.00 34.16 139 ARG A N 1
ATOM 1063 C CA . ARG A 1 139 ? -1.053 14.774 9.458 1.00 34.16 139 ARG A CA 1
ATOM 1064 C C . ARG A 1 139 ? -0.015 15.358 10.431 1.00 34.16 139 ARG A C 1
ATOM 1066 O O . ARG A 1 139 ? -0.373 15.956 11.437 1.00 34.16 139 ARG A O 1
ATOM 1073 N N . PHE A 1 140 ? 1.275 15.179 10.142 1.00 30.06 140 PHE A N 1
ATOM 1074 C CA . PHE A 1 140 ? 2.274 16.165 10.522 1.00 30.06 140 PHE A CA 1
ATOM 1075 C C . PHE A 1 140 ? 2.288 17.161 9.378 1.00 30.06 140 PHE A C 1
ATOM 1077 O O . PHE A 1 140 ? 2.499 16.792 8.225 1.00 30.06 140 PHE A O 1
ATOM 1084 N N . ARG A 1 141 ? 2.012 18.427 9.686 1.00 36.22 141 ARG A N 1
ATOM 1085 C CA . ARG A 1 141 ? 2.333 19.533 8.784 1.00 36.22 141 ARG A CA 1
ATOM 1086 C C . ARG A 1 141 ? 3.745 19.275 8.229 1.00 36.22 141 ARG A C 1
ATOM 1088 O O . ARG A 1 141 ? 4.696 19.254 9.000 1.00 36.22 141 ARG A O 1
ATOM 1095 N N . ASN A 1 142 ? 3.843 19.051 6.920 1.00 29.81 142 ASN A N 1
ATOM 1096 C CA . ASN A 1 142 ? 5.082 19.013 6.139 1.00 29.81 142 ASN A CA 1
ATOM 1097 C C . ASN A 1 142 ? 6.099 17.892 6.440 1.00 29.81 142 ASN A C 1
ATOM 1099 O O . ASN A 1 142 ? 7.289 18.188 6.494 1.00 29.81 142 ASN A O 1
ATOM 1103 N N . LEU A 1 143 ? 5.704 16.615 6.556 1.00 28.42 143 LEU A N 1
ATOM 1104 C CA . LEU A 1 143 ? 6.699 15.529 6.486 1.00 28.42 143 LEU A CA 1
ATOM 1105 C C . LEU A 1 143 ? 6.189 14.287 5.739 1.00 28.42 143 LEU A C 1
ATOM 1107 O O . LEU A 1 143 ? 5.281 13.594 6.189 1.00 28.42 143 LEU A O 1
ATOM 1111 N N . TRP A 1 144 ? 6.811 14.000 4.595 1.00 36.06 144 TRP A N 1
ATOM 1112 C CA . TRP A 1 144 ? 6.686 12.726 3.890 1.00 36.06 144 TRP A CA 1
ATOM 1113 C C . TRP A 1 144 ? 7.529 11.697 4.649 1.00 36.06 144 TRP A C 1
ATOM 1115 O O . TRP A 1 144 ? 8.755 11.792 4.646 1.00 36.06 144 TRP A O 1
ATOM 1125 N N . THR A 1 145 ? 6.918 10.721 5.323 1.00 41.31 145 THR A N 1
ATOM 1126 C CA . THR A 1 145 ? 7.687 9.625 5.930 1.00 41.31 145 THR A CA 1
ATOM 1127 C C . THR A 1 145 ? 7.968 8.559 4.886 1.00 41.31 145 THR A C 1
ATOM 1129 O O . THR A 1 145 ? 7.188 7.630 4.692 1.00 41.31 145 THR A O 1
ATOM 1132 N N . HIS A 1 146 ? 9.096 8.711 4.202 1.00 46.84 146 HIS A N 1
ATOM 1133 C CA . HIS A 1 146 ? 9.677 7.663 3.379 1.00 46.84 146 HIS A CA 1
ATOM 1134 C C . HIS A 1 146 ? 10.427 6.688 4.295 1.00 46.84 146 HIS A C 1
ATOM 1136 O O . HIS A 1 146 ? 11.468 7.034 4.853 1.00 46.84 146 HIS A O 1
ATOM 1142 N N . CYS A 1 147 ? 9.893 5.480 4.481 1.00 45.75 147 CYS A N 1
ATOM 1143 C CA . CYS A 1 147 ? 10.634 4.397 5.122 1.00 45.75 147 CYS A CA 1
ATOM 1144 C C . CYS A 1 147 ? 11.206 3.503 4.020 1.00 45.75 147 CYS A C 1
ATOM 1146 O O . CYS A 1 147 ? 10.466 2.786 3.345 1.00 45.75 147 CYS A O 1
ATOM 1148 N N . SER A 1 148 ? 12.518 3.607 3.809 1.00 53.56 148 SER A N 1
ATOM 1149 C CA . SER A 1 148 ? 13.281 2.676 2.981 1.00 53.56 148 SER A CA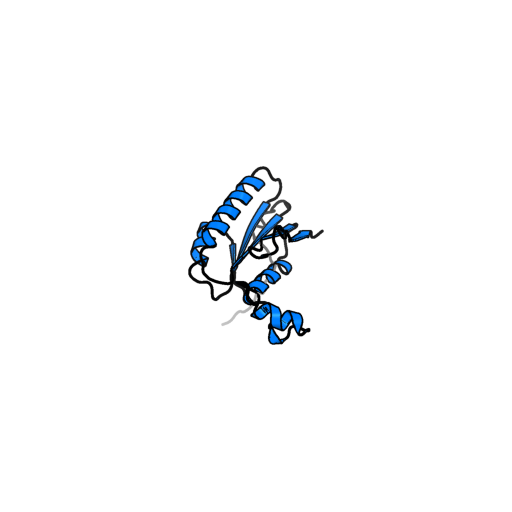 1
ATOM 1150 C C . SER A 1 148 ? 13.963 1.667 3.881 1.00 53.56 148 SER A C 1
ATOM 1152 O O . SER A 1 148 ? 14.779 2.047 4.722 1.00 53.56 148 SER A O 1
ATOM 1154 N N . ILE A 1 149 ? 13.649 0.392 3.691 1.00 60.22 149 ILE A N 1
ATOM 1155 C CA . ILE A 1 149 ? 14.399 -0.695 4.317 1.00 60.22 149 ILE A CA 1
ATOM 1156 C C . ILE A 1 149 ? 15.353 -1.233 3.254 1.00 60.22 149 ILE A C 1
ATOM 1158 O O . ILE A 1 149 ? 14.916 -1.837 2.273 1.00 60.22 149 ILE A O 1
ATOM 1162 N N . PHE A 1 150 ? 16.647 -0.975 3.440 1.00 53.03 150 PHE A N 1
ATOM 1163 C CA . PHE A 1 150 ? 17.712 -1.591 2.654 1.00 53.03 150 PHE A CA 1
ATOM 1164 C C . PHE A 1 150 ? 18.103 -2.906 3.317 1.00 53.03 150 PHE A C 1
ATOM 1166 O O . PHE A 1 150 ? 18.410 -2.928 4.511 1.00 53.03 150 PHE A O 1
ATOM 1173 N N . ARG A 1 151 ? 18.083 -3.994 2.549 1.00 56.69 151 ARG A N 1
ATOM 1174 C CA . ARG A 1 151 ? 18.619 -5.286 2.981 1.00 56.69 151 ARG A CA 1
ATOM 1175 C C . ARG A 1 151 ? 19.839 -5.605 2.121 1.00 56.69 151 ARG A C 1
ATOM 1177 O O . ARG A 1 151 ? 19.772 -5.476 0.900 1.00 56.69 151 ARG A O 1
ATOM 1184 N N . THR A 1 152 ? 20.950 -5.911 2.785 1.00 48.09 152 THR A N 1
ATOM 1185 C CA . THR A 1 152 ? 22.219 -6.350 2.182 1.00 48.09 152 THR A CA 1
ATOM 1186 C C . THR A 1 152 ? 22.207 -7.838 1.915 1.00 48.09 152 THR A C 1
ATOM 1188 O O . THR A 1 152 ? 21.709 -8.555 2.813 1.00 48.09 152 THR A O 1
#

Sequence (152 aa):
MSRSDEKGNVNANAAGTQTNITEGKRIAYTISVAADGPYKDGAAVLAHAIRKAVKDSHYSMELIAMVHPSVTTTHASLTYASWKHLDRDVPLDVKKIKGTYMRKNSAKNGCCDALELIKLHACLLDGYHLLSIWTWTLRFRNLWTHCSIFRT

Secondary structure (DSSP, 8-state):
-----------------------PPEEEEEEEE-S-STTHHHHHHHHHHHHHHHTT-SSEEEEEEEE-TT--HHHHHHHHTTPEEEE---SS-GGG-SSHHHHHHTTTSSS--GGGGGGGGGGG--S-SEEEEE-----STT----EEEE--

Radius of gyration: 22.42 Å; Cα contacts (8 Å, |Δi|>4): 199; chains: 1; bounding box: 37×90×45 Å

pLDDT: mean 72.82, std 20.58, range [28.42, 94.69]

Foldseek 3Di:
DDDDDDDDDDDDDDDDPPPPPPLFAEEEEEEEALEDDDCLVVLLVVLVVVCVVCVPPSYHYAAAYAYEPNYDPSVVSNVVSVHHYDYDFQPDDLVPDPDPVSSVCLPDPPPHHSSLSSLVCQVVDPPHQKYWYAYPDDPPPDDRDTDIDGDD

Solvent-accessible surface area (backbone atoms only — not comparable to full-atom values): 9566 Å² total; per-residue (Å²): 137,87,88,84,90,85,90,83,90,83,81,86,90,86,78,80,84,74,75,82,67,76,89,57,55,31,33,37,41,35,39,62,40,54,63,66,68,87,56,56,62,55,54,38,53,49,46,51,53,50,54,63,71,43,68,88,47,88,49,49,76,45,46,38,33,38,30,24,81,84,34,64,75,45,52,63,55,40,49,76,52,61,34,42,80,45,77,42,68,50,89,66,63,62,88,71,49,81,57,72,63,57,48,56,45,39,70,66,58,72,101,48,45,61,52,56,51,34,52,58,57,60,79,70,63,74,94,47,41,35,39,42,45,53,68,96,75,61,96,49,91,90,59,84,72,77,50,72,52,78,55,132

Nearest PDB structures (foldseek):
  1fo8-assembly1_A  TM=5.000E-01  e=9.672E-02  Oryctolagus cuniculus
  1foa-assembly1_A  TM=5.267E-01  e=1.424E-01  Oryctolagus cuniculus
  4f9f-assembly3_E  TM=5.581E-01  e=8.641E-01  Streptomyces hygroscopicus subsp. limoneus
  4f97-assembly1_B  TM=5.122E-01  e=5.871E-01  Streptomyces hygroscopicus subsp. limoneus
  4f9f-assembly1_B  TM=5.555E-01  e=1.118E+00  Streptomyces hygroscopicus subsp. limoneus

Organism: NCBI:txid72520